Protein AF-A0AA38U4E1-F1 (afdb_monomer_lite)

Foldseek 3Di:
DLVLQVVDVVVDPPDDQDAAEAEAQDPVVLVVVVVVSVVVVVVVVCVVDDPVVNVVVVVVVVVVVVPDPDDPPPPDDPPDPSVVVVVVVDDQAPVPDDSVCPPDRDYPVVVVRRHVSNDDD

Structure (mmCIF, N/CA/C/O backbone):
data_AF-A0AA38U4E1-F1
#
_entry.id   AF-A0AA38U4E1-F1
#
loop_
_atom_site.group_PDB
_atom_site.id
_atom_site.type_symbol
_atom_site.label_atom_id
_atom_site.label_alt_id
_atom_site.label_comp_id
_atom_site.label_asym_id
_atom_site.label_entity_id
_atom_site.label_seq_id
_atom_site.pdbx_PDB_ins_code
_atom_site.Cartn_x
_atom_site.Cartn_y
_atom_site.Cartn_z
_atom_site.occupancy
_atom_site.B_iso_or_equiv
_atom_site.auth_seq_id
_atom_site.auth_comp_id
_atom_site.auth_asym_id
_atom_site.auth_atom_id
_atom_site.pdbx_PDB_model_num
ATOM 1 N N . MET A 1 1 ? -7.400 6.014 -3.407 1.00 79.94 1 MET A N 1
ATOM 2 C CA . MET A 1 1 ? -6.927 4.872 -2.595 1.00 79.94 1 MET A CA 1
ATOM 3 C C . MET A 1 1 ? -7.519 4.908 -1.194 1.00 79.94 1 MET A C 1
ATOM 5 O O . MET A 1 1 ? -8.304 4.028 -0.892 1.00 79.94 1 MET A O 1
ATOM 9 N N . LEU A 1 2 ? -7.295 5.967 -0.403 1.00 82.31 2 LEU A N 1
ATOM 10 C CA . LEU A 1 2 ? -7.730 6.046 1.005 1.00 82.31 2 LEU A CA 1
ATOM 11 C C . LEU A 1 2 ? -9.200 5.668 1.275 1.00 82.31 2 LEU A C 1
ATOM 13 O O . LEU A 1 2 ? -9.474 4.912 2.196 1.00 82.31 2 LEU A O 1
ATOM 17 N N . LEU A 1 3 ? -10.147 6.152 0.463 1.00 84.31 3 LEU A N 1
ATOM 18 C CA . LEU A 1 3 ? -11.567 5.822 0.649 1.00 84.31 3 LEU A CA 1
ATOM 19 C C . LEU A 1 3 ? -11.869 4.336 0.434 1.00 84.31 3 LEU A C 1
ATOM 21 O O . LEU A 1 3 ? -12.691 3.785 1.149 1.00 84.31 3 LEU A O 1
ATOM 25 N N . VAL A 1 4 ? -11.184 3.683 -0.507 1.00 87.75 4 VAL A N 1
ATOM 26 C CA . VAL A 1 4 ? -11.362 2.247 -0.767 1.00 87.75 4 VAL A CA 1
ATOM 27 C C . VAL A 1 4 ? -10.852 1.436 0.419 1.00 87.75 4 VAL A C 1
ATOM 29 O O . VAL A 1 4 ? -11.560 0.558 0.903 1.00 87.75 4 VAL A O 1
ATOM 32 N N . GLU A 1 5 ? -9.669 1.786 0.929 1.00 85.75 5 GLU A N 1
ATOM 33 C CA . GLU A 1 5 ? -9.106 1.167 2.132 1.00 85.75 5 GLU A CA 1
ATOM 34 C C . GLU A 1 5 ? -10.026 1.382 3.344 1.00 85.75 5 GLU A C 1
ATOM 36 O O . GLU A 1 5 ? -10.286 0.464 4.120 1.00 85.75 5 GLU A O 1
ATOM 41 N N . ARG A 1 6 ? -10.595 2.588 3.484 1.00 84.31 6 ARG A N 1
ATOM 42 C CA . ARG A 1 6 ? -11.511 2.904 4.583 1.00 84.31 6 ARG A CA 1
ATOM 43 C C . ARG A 1 6 ? -12.817 2.123 4.493 1.00 84.31 6 ARG A C 1
ATOM 45 O O . ARG A 1 6 ? -13.301 1.661 5.522 1.00 84.31 6 ARG A O 1
ATOM 52 N N . THR A 1 7 ? -13.389 1.982 3.300 1.00 86.44 7 THR A N 1
ATOM 53 C CA . THR A 1 7 ? -14.597 1.177 3.099 1.00 86.44 7 THR A CA 1
ATOM 54 C C . THR A 1 7 ? -14.336 -0.281 3.460 1.00 86.44 7 THR A C 1
ATOM 56 O O . THR A 1 7 ? -15.123 -0.838 4.214 1.00 86.44 7 THR A O 1
ATOM 59 N N . HIS A 1 8 ? -13.210 -0.865 3.030 1.00 86.31 8 HIS A N 1
ATOM 60 C CA . HIS A 1 8 ? -12.837 -2.236 3.412 1.00 86.31 8 HIS A CA 1
ATOM 61 C C . HIS A 1 8 ? -12.750 -2.405 4.937 1.00 86.31 8 HIS A C 1
ATOM 63 O O . HIS A 1 8 ? -13.398 -3.284 5.500 1.00 86.31 8 HIS A O 1
ATOM 69 N N . GLN A 1 9 ? -12.072 -1.484 5.629 1.00 83.50 9 GLN A N 1
ATOM 70 C CA . GLN A 1 9 ? -11.992 -1.487 7.097 1.00 83.50 9 GLN A CA 1
ATOM 71 C C . GLN A 1 9 ? -13.355 -1.384 7.799 1.00 83.50 9 GLN A C 1
ATOM 73 O O . GLN A 1 9 ? -13.490 -1.844 8.931 1.00 83.50 9 GLN A O 1
ATOM 78 N N . LEU A 1 10 ? -14.340 -0.727 7.178 1.00 83.38 10 LEU A N 1
ATOM 79 C CA . LEU A 1 10 ? -15.687 -0.559 7.732 1.00 83.38 10 LEU A CA 1
ATOM 80 C C . LEU A 1 10 ? -16.607 -1.745 7.419 1.00 83.38 10 LEU A C 1
ATOM 82 O O . LEU A 1 10 ? -17.450 -2.080 8.246 1.00 83.38 10 LEU A O 1
ATOM 86 N N . THR A 1 11 ? -16.461 -2.359 6.243 1.00 82.31 11 THR A N 1
ATOM 87 C CA . THR A 1 11 ? -17.247 -3.524 5.807 1.00 82.31 11 THR A CA 1
ATOM 88 C C . THR A 1 11 ? -16.757 -4.824 6.453 1.00 82.31 11 THR A C 1
ATOM 90 O O . THR A 1 11 ? -17.537 -5.756 6.609 1.00 82.31 11 THR A O 1
ATOM 93 N N . GLY A 1 12 ? -15.502 -4.874 6.906 1.00 70.88 12 GLY A N 1
ATOM 94 C CA . GLY A 1 12 ? -14.931 -6.052 7.556 1.00 70.88 12 GLY A CA 1
ATOM 95 C C . GLY A 1 12 ? -14.535 -7.151 6.564 1.00 70.88 12 GLY A C 1
ATOM 96 O O . GLY A 1 12 ? -14.515 -6.948 5.350 1.00 70.88 12 GLY A O 1
ATOM 97 N N . ASP A 1 13 ? -14.208 -8.330 7.098 1.00 72.44 13 ASP A N 1
ATOM 98 C CA . ASP A 1 13 ? -13.576 -9.451 6.375 1.00 72.44 13 ASP A CA 1
ATOM 99 C C . ASP A 1 13 ? -14.499 -10.160 5.357 1.00 72.44 13 ASP A C 1
ATOM 101 O O . ASP A 1 13 ? -14.134 -11.166 4.757 1.00 72.44 13 ASP A O 1
ATOM 105 N N . GLU A 1 14 ? -15.710 -9.639 5.136 1.00 77.38 14 GLU A N 1
ATOM 106 C CA . GLU A 1 14 ? -16.662 -10.166 4.149 1.00 77.38 14 GLU A CA 1
ATOM 107 C C . GLU A 1 14 ? -16.202 -9.937 2.701 1.00 77.38 14 GLU A C 1
ATOM 109 O O . GLU A 1 14 ? -16.715 -10.563 1.772 1.00 77.38 14 GLU A O 1
ATOM 114 N N . THR A 1 15 ? -15.230 -9.042 2.493 1.00 80.00 15 THR A N 1
ATOM 115 C CA . THR A 1 15 ? -14.697 -8.714 1.167 1.00 80.00 15 THR A CA 1
ATOM 116 C C . THR A 1 15 ? -13.175 -8.861 1.123 1.00 80.00 15 THR A C 1
ATOM 118 O O . THR A 1 15 ? -12.497 -8.507 2.092 1.00 80.00 15 THR A O 1
ATOM 121 N N . PRO A 1 16 ? -12.609 -9.366 0.008 1.00 84.94 16 PRO A N 1
ATOM 122 C CA . PRO A 1 16 ? -11.165 -9.525 -0.125 1.00 84.94 16 PRO A CA 1
ATOM 123 C C . PRO A 1 16 ? -10.455 -8.171 -0.022 1.00 84.94 16 PRO A C 1
ATOM 125 O O . PRO A 1 16 ? -10.966 -7.159 -0.517 1.00 84.94 16 PRO A O 1
ATOM 128 N N . LYS A 1 17 ? -9.262 -8.154 0.588 1.00 86.81 17 LYS A N 1
ATOM 129 C CA . LYS A 1 17 ? -8.498 -6.917 0.780 1.00 86.81 17 LYS A CA 1
ATOM 130 C C . LYS A 1 17 ? -8.181 -6.261 -0.573 1.00 86.81 17 LYS A C 1
ATOM 132 O O . LYS A 1 17 ? -7.703 -6.934 -1.494 1.00 86.81 17 LYS A O 1
ATOM 137 N N . PRO A 1 18 ? -8.422 -4.948 -0.733 1.00 89.62 18 PRO A N 1
ATOM 138 C CA . PRO A 1 18 ? -8.175 -4.270 -1.996 1.00 89.62 18 PRO A CA 1
ATOM 139 C C . PRO A 1 18 ? -6.670 -4.192 -2.303 1.00 89.62 18 PRO A C 1
ATOM 141 O O . PRO A 1 18 ? -5.894 -3.556 -1.593 1.00 89.62 18 PRO A O 1
ATOM 144 N N . LYS A 1 19 ? -6.250 -4.788 -3.424 1.00 90.25 19 LYS A N 1
ATOM 145 C CA . LYS A 1 19 ? -4.851 -4.801 -3.889 1.00 90.25 19 LYS A CA 1
ATOM 146 C C . LYS A 1 19 ? -4.482 -3.522 -4.644 1.00 90.25 19 LYS A C 1
ATOM 148 O O . LYS A 1 19 ? -4.285 -3.529 -5.858 1.00 90.25 19 LYS A O 1
ATOM 153 N N . GLN A 1 20 ? -4.466 -2.391 -3.943 1.00 92.06 20 GLN A N 1
ATOM 154 C CA . GLN A 1 20 ? -4.214 -1.084 -4.559 1.00 92.06 20 GLN A CA 1
ATOM 155 C C . GLN A 1 20 ? -2.720 -0.803 -4.734 1.00 92.06 20 GLN A C 1
ATOM 157 O O . GLN A 1 20 ? -1.947 -0.963 -3.792 1.00 92.06 20 GLN A O 1
ATOM 162 N N . ILE A 1 21 ? -2.330 -0.309 -5.911 1.00 91.75 21 ILE A N 1
ATOM 163 C CA . ILE A 1 21 ? -0.944 0.057 -6.221 1.00 91.75 21 ILE A CA 1
ATOM 164 C C . ILE A 1 21 ? -0.906 1.498 -6.732 1.00 91.75 21 ILE A C 1
ATOM 166 O O . ILE A 1 21 ? -1.605 1.846 -7.685 1.00 91.75 21 ILE A O 1
ATOM 170 N N . PHE A 1 22 ? -0.073 2.323 -6.110 1.00 93.62 22 PHE A N 1
ATOM 171 C CA . PHE A 1 22 ? 0.311 3.638 -6.600 1.00 93.62 22 PHE A CA 1
ATOM 172 C C . PHE A 1 22 ? 1.655 3.532 -7.318 1.00 93.62 22 PHE A C 1
ATOM 174 O O . PHE A 1 22 ? 2.641 3.079 -6.735 1.00 93.62 22 PHE A O 1
ATOM 181 N N . VAL A 1 23 ? 1.693 3.969 -8.577 1.00 93.06 23 VAL A N 1
ATOM 182 C CA . VAL A 1 23 ? 2.889 3.903 -9.420 1.00 93.06 23 VAL A CA 1
ATOM 183 C C . VAL A 1 23 ? 3.287 5.303 -9.856 1.00 93.06 23 VAL A C 1
ATOM 185 O O . VAL A 1 23 ? 2.467 6.066 -10.365 1.00 93.06 23 VAL A O 1
ATOM 188 N N . THR A 1 24 ? 4.564 5.630 -9.696 1.00 92.50 24 THR A N 1
ATOM 189 C CA . THR A 1 24 ? 5.154 6.887 -10.172 1.00 92.50 24 THR A CA 1
ATOM 190 C C . THR A 1 24 ? 6.538 6.641 -10.764 1.00 92.50 24 THR A C 1
ATOM 192 O O . THR A 1 24 ? 7.157 5.613 -10.519 1.00 92.50 24 THR A O 1
ATOM 195 N N . GLN A 1 25 ? 7.052 7.566 -11.569 1.00 91.06 25 GLN A N 1
ATOM 196 C CA . GLN A 1 25 ? 8.448 7.496 -12.015 1.00 91.06 25 GLN A CA 1
ATOM 197 C C . GLN A 1 25 ? 9.423 7.946 -10.919 1.00 91.06 25 GLN A C 1
ATOM 199 O O . GLN A 1 25 ? 10.564 7.499 -10.889 1.00 91.06 25 GLN A O 1
ATOM 204 N N . SER A 1 26 ? 8.985 8.827 -10.016 1.00 88.19 26 SER A N 1
ATOM 205 C CA . SER A 1 26 ? 9.852 9.417 -8.998 1.00 88.19 26 SER A CA 1
ATOM 206 C C . SER A 1 26 ? 9.829 8.609 -7.709 1.00 88.19 26 SER A C 1
ATOM 208 O O . SER A 1 26 ? 8.795 8.494 -7.052 1.00 88.19 26 SER A O 1
ATOM 210 N N . GLN A 1 27 ? 11.002 8.126 -7.307 1.00 83.88 27 GLN A N 1
ATOM 211 C CA . GLN A 1 27 ? 11.191 7.431 -6.039 1.00 83.88 27 GLN A CA 1
ATOM 212 C C . GLN A 1 27 ? 10.790 8.296 -4.837 1.00 83.88 27 GLN A C 1
ATOM 214 O O . GLN A 1 27 ? 10.071 7.839 -3.953 1.00 83.88 27 GLN A O 1
ATOM 219 N N . TYR A 1 28 ? 11.180 9.572 -4.849 1.00 83.69 28 TYR A N 1
ATOM 220 C CA . TYR A 1 28 ? 10.799 10.525 -3.809 1.00 83.69 28 TYR A CA 1
ATOM 221 C C . TYR A 1 28 ? 9.276 10.672 -3.701 1.00 83.69 28 TYR A C 1
ATOM 223 O O . TYR A 1 28 ? 8.734 10.684 -2.600 1.00 83.69 28 TYR A O 1
ATOM 231 N N . LEU A 1 29 ? 8.565 10.735 -4.834 1.00 88.31 29 LEU A N 1
ATOM 232 C CA . LEU A 1 29 ? 7.104 10.830 -4.815 1.00 88.31 29 LEU A CA 1
ATOM 233 C C . LEU A 1 29 ? 6.446 9.548 -4.300 1.00 88.31 29 LEU A C 1
ATOM 235 O O . LEU A 1 29 ? 5.446 9.648 -3.599 1.00 88.31 29 LEU A O 1
ATOM 239 N N . ALA A 1 30 ? 6.989 8.368 -4.611 1.00 87.69 30 ALA A N 1
ATOM 240 C CA . ALA A 1 30 ? 6.463 7.110 -4.081 1.00 87.69 30 ALA A CA 1
ATOM 241 C C . ALA A 1 30 ? 6.522 7.106 -2.546 1.00 87.69 30 ALA A C 1
ATOM 243 O O . ALA A 1 30 ? 5.500 6.882 -1.901 1.00 87.69 30 ALA A O 1
ATOM 244 N N . GLN A 1 31 ? 7.679 7.469 -1.979 1.00 86.12 31 GLN A N 1
ATOM 245 C CA . GLN A 1 31 ? 7.849 7.584 -0.529 1.00 86.12 31 GLN A CA 1
ATOM 246 C C . GLN A 1 31 ? 6.951 8.672 0.065 1.00 86.12 31 GLN A C 1
ATOM 248 O O . GLN A 1 31 ? 6.282 8.449 1.069 1.00 86.12 31 GLN A O 1
ATOM 253 N N . LYS A 1 32 ? 6.909 9.861 -0.547 1.00 88.00 32 LYS A N 1
ATOM 254 C CA . LYS A 1 32 ? 6.147 10.977 0.021 1.00 88.00 32 LYS A CA 1
ATOM 255 C C . LYS A 1 32 ? 4.649 10.692 0.052 1.00 88.00 32 LYS A C 1
ATOM 257 O O . LYS A 1 32 ? 3.969 11.092 0.991 1.00 88.00 32 LYS A O 1
ATOM 262 N N . VAL A 1 33 ? 4.130 10.007 -0.965 1.00 90.88 33 VAL A N 1
ATOM 263 C CA . VAL A 1 33 ? 2.719 9.613 -1.007 1.00 90.88 33 VAL A CA 1
ATOM 264 C C . VAL A 1 33 ? 2.423 8.507 0.011 1.00 90.88 33 VAL A C 1
ATOM 266 O O . VAL A 1 33 ? 1.366 8.569 0.632 1.00 90.88 33 VAL A O 1
ATOM 269 N N . GLU A 1 34 ? 3.340 7.557 0.228 1.00 89.75 34 GLU A N 1
ATOM 270 C CA . GLU A 1 34 ? 3.237 6.555 1.304 1.00 89.75 34 GLU A CA 1
ATOM 271 C C . GLU A 1 34 ? 3.139 7.233 2.682 1.00 89.75 34 GLU A C 1
ATOM 273 O O . GLU A 1 34 ? 2.188 6.992 3.420 1.00 89.75 34 GLU A O 1
ATOM 278 N N . GLU A 1 35 ? 4.044 8.171 2.986 1.00 88.38 35 GLU A N 1
ATOM 279 C CA . GLU A 1 35 ? 4.029 8.936 4.244 1.00 88.38 35 GLU A CA 1
ATOM 280 C C . GLU A 1 35 ? 2.707 9.690 4.453 1.00 88.38 35 GLU A C 1
ATOM 282 O O . GLU A 1 35 ? 2.084 9.593 5.510 1.00 88.38 35 GLU A O 1
ATOM 287 N N . LEU A 1 36 ? 2.247 10.421 3.431 1.00 90.69 36 LEU A N 1
ATOM 288 C CA . LEU A 1 36 ? 0.987 11.165 3.501 1.00 90.69 36 LEU A CA 1
ATOM 289 C C . LEU A 1 36 ? -0.219 10.236 3.665 1.00 90.69 36 LEU A C 1
ATOM 291 O O . LEU A 1 36 ? -1.188 10.586 4.341 1.00 90.69 36 LEU A O 1
ATOM 295 N N . PHE A 1 37 ? -0.185 9.059 3.041 1.00 90.94 37 PHE A N 1
ATOM 296 C CA . PHE A 1 37 ? -1.236 8.063 3.192 1.00 90.94 37 PHE A CA 1
ATOM 297 C C . PHE A 1 37 ? -1.303 7.545 4.632 1.00 90.94 37 PHE A C 1
ATOM 299 O O . PHE A 1 37 ? -2.390 7.532 5.216 1.00 90.94 37 PHE A O 1
ATOM 306 N N . ASP A 1 38 ? -0.157 7.195 5.217 1.00 88.44 38 ASP A N 1
ATOM 307 C CA . ASP A 1 38 ? -0.055 6.720 6.598 1.00 88.44 38 ASP A CA 1
ATOM 308 C C . ASP A 1 38 ? -0.508 7.784 7.606 1.00 88.44 38 ASP A C 1
ATOM 310 O O . ASP A 1 38 ? -1.218 7.473 8.568 1.00 88.44 38 ASP A O 1
ATOM 314 N N . GLU A 1 39 ? -0.127 9.046 7.396 1.00 89.00 39 GLU A N 1
ATOM 315 C CA . GLU A 1 39 ? -0.576 10.177 8.216 1.00 89.00 39 GLU A CA 1
ATOM 316 C C . GLU A 1 39 ? -2.097 10.344 8.151 1.00 89.00 39 GLU A C 1
ATOM 318 O O . GLU A 1 39 ? -2.767 10.431 9.184 1.00 89.00 39 GLU A O 1
ATOM 323 N N . LEU A 1 40 ? -2.671 10.324 6.947 1.00 88.44 40 LEU A N 1
ATOM 324 C CA . LEU A 1 40 ? -4.116 10.452 6.760 1.00 88.44 40 LEU A CA 1
ATOM 325 C C . LEU A 1 40 ? -4.881 9.273 7.369 1.00 88.44 40 LEU A C 1
ATOM 327 O O . LEU A 1 40 ? -5.916 9.477 8.010 1.00 88.44 40 LEU A O 1
ATOM 331 N N . GLN A 1 41 ? -4.380 8.047 7.214 1.00 86.12 41 GLN A N 1
ATOM 332 C CA . GLN A 1 41 ? -4.980 6.866 7.830 1.00 86.12 41 GLN A CA 1
ATOM 333 C C . GLN A 1 41 ? -4.949 6.971 9.358 1.00 86.12 41 GLN A C 1
ATOM 335 O O . GLN A 1 41 ? -5.960 6.709 10.016 1.00 86.12 41 GLN A O 1
ATOM 340 N N . GLN A 1 42 ? -3.837 7.439 9.931 1.00 85.25 42 GLN A N 1
ATOM 341 C CA . GLN A 1 42 ? -3.746 7.723 11.362 1.00 85.25 42 GLN A CA 1
ATOM 342 C C . GLN A 1 42 ? -4.783 8.765 11.792 1.00 85.25 42 GLN A C 1
ATOM 344 O O . GLN A 1 42 ? -5.544 8.491 12.719 1.00 85.25 42 GLN A O 1
ATOM 349 N N . CYS A 1 43 ? -4.900 9.897 11.094 1.00 85.94 43 CYS A N 1
ATOM 350 C CA . CYS A 1 43 ? -5.911 10.920 11.388 1.00 85.94 43 CYS A CA 1
ATOM 351 C C . CYS A 1 43 ? -7.349 10.377 11.345 1.00 85.94 43 CYS A C 1
ATOM 353 O O . CYS A 1 43 ? -8.175 10.719 12.192 1.00 85.94 43 CYS A O 1
ATOM 355 N N . LEU A 1 44 ? -7.667 9.509 10.382 1.00 83.50 44 LEU A N 1
ATOM 356 C CA . LEU A 1 44 ? -8.995 8.896 10.285 1.00 83.50 44 LEU A CA 1
ATOM 357 C C . LEU A 1 44 ? -9.270 7.922 11.435 1.00 83.50 44 LEU A C 1
ATOM 359 O O . LEU A 1 44 ? -10.379 7.901 11.981 1.00 83.50 44 LEU A O 1
ATOM 363 N N . THR A 1 45 ? -8.274 7.116 11.809 1.00 82.00 45 THR A N 1
ATOM 364 C CA . THR A 1 45 ? -8.412 6.180 12.933 1.00 82.00 45 THR A CA 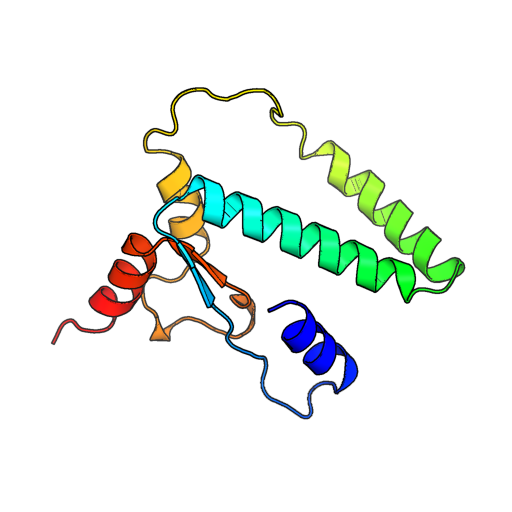1
ATOM 365 C C . THR A 1 45 ? -8.569 6.914 14.259 1.00 82.00 45 THR A C 1
ATOM 367 O O . THR A 1 45 ? -9.476 6.576 15.016 1.00 82.00 45 THR A O 1
ATOM 370 N N . THR A 1 46 ? -7.779 7.961 14.517 1.00 81.31 46 THR A N 1
ATOM 371 C CA . THR A 1 46 ? -7.883 8.765 15.747 1.00 81.31 46 THR A CA 1
ATOM 372 C C . THR A 1 46 ? -9.201 9.527 15.813 1.00 81.31 46 THR A C 1
ATOM 374 O O . THR A 1 46 ? -9.846 9.532 16.856 1.00 81.31 46 THR A O 1
ATOM 377 N N . SER A 1 47 ? -9.676 10.086 14.695 1.00 79.06 47 SER A N 1
ATOM 378 C CA . SER A 1 47 ? -10.988 10.744 14.646 1.00 79.06 47 SER A CA 1
ATOM 379 C C . SER A 1 47 ? -12.154 9.798 14.958 1.00 79.06 47 SER A C 1
ATOM 381 O O . SER A 1 47 ? -13.223 10.269 15.338 1.00 79.06 47 SER A O 1
ATOM 383 N N . SER A 1 48 ? -11.978 8.488 14.772 1.00 74.38 48 SER A N 1
ATOM 3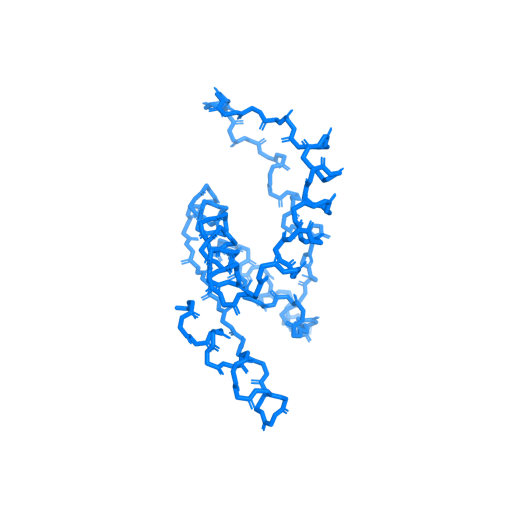84 C CA . SER A 1 48 ? -13.019 7.482 15.022 1.00 74.38 48 SER A CA 1
ATOM 385 C C . SER A 1 48 ? -12.946 6.876 16.435 1.00 74.38 48 SER A C 1
ATOM 387 O O . SER A 1 48 ? -13.782 6.043 16.779 1.00 74.38 48 SER A O 1
ATOM 389 N N . GLN A 1 49 ? -11.943 7.240 17.245 1.00 77.62 49 GLN A N 1
ATOM 390 C CA . GLN A 1 49 ? -11.682 6.642 18.559 1.00 77.62 49 GLN A CA 1
ATOM 391 C C . GLN A 1 49 ? -12.352 7.403 19.706 1.00 77.62 49 GLN A C 1
ATOM 393 O O . GLN A 1 49 ? -12.460 8.627 19.705 1.00 77.62 49 GLN A O 1
ATOM 398 N N . THR A 1 50 ? -12.759 6.659 20.736 1.00 73.81 50 THR A N 1
ATOM 399 C CA . THR A 1 50 ? -13.228 7.238 22.001 1.00 73.81 50 THR A CA 1
ATOM 400 C C . THR A 1 50 ? -12.051 7.713 22.864 1.00 73.81 50 THR A C 1
ATOM 402 O O . THR A 1 50 ? -10.923 7.243 22.723 1.00 73.81 50 THR A O 1
ATOM 405 N N . LEU A 1 51 ? -12.310 8.634 23.797 1.00 71.94 51 LEU A N 1
ATOM 406 C CA . LEU A 1 51 ? -11.298 9.248 24.675 1.00 71.94 51 LEU A CA 1
ATOM 407 C C . LEU A 1 51 ? -10.380 8.229 25.400 1.00 71.94 51 LEU A C 1
ATOM 409 O O . LEU A 1 51 ? -9.168 8.440 25.413 1.00 71.94 51 LEU A O 1
ATOM 413 N N . PRO A 1 52 ? -10.887 7.091 25.922 1.00 71.38 52 PRO A N 1
ATOM 414 C CA . PRO A 1 52 ? -10.036 6.049 26.505 1.00 71.38 52 PRO A CA 1
ATOM 415 C C . PRO A 1 52 ? -9.102 5.374 25.487 1.00 71.38 52 PRO A C 1
ATOM 417 O O . PRO A 1 52 ? -7.940 5.116 25.790 1.00 71.38 52 PRO A O 1
ATOM 420 N N . GLN A 1 53 ? -9.580 5.129 24.263 1.00 71.19 53 GLN A N 1
ATOM 421 C CA . GLN A 1 53 ? -8.786 4.506 23.196 1.00 71.19 53 GLN A CA 1
ATOM 422 C C . GLN A 1 53 ? -7.683 5.442 22.684 1.00 71.19 53 GLN A C 1
ATOM 424 O O . GLN A 1 53 ? -6.596 4.980 22.344 1.00 71.19 53 GLN A O 1
ATOM 429 N N . LEU A 1 54 ? -7.937 6.755 22.678 1.00 70.00 54 LEU A N 1
ATOM 430 C CA . LEU A 1 54 ? -6.945 7.774 22.318 1.00 70.00 54 LEU A CA 1
ATOM 431 C C . LEU A 1 54 ? -5.774 7.829 23.310 1.00 70.00 54 LEU A C 1
ATOM 433 O O . LEU A 1 54 ? -4.623 7.984 22.905 1.00 70.00 54 LEU A O 1
ATOM 437 N N . LEU A 1 55 ? -6.044 7.664 24.608 1.00 71.75 55 LEU A N 1
ATOM 438 C CA . LEU A 1 55 ? -4.995 7.647 25.633 1.00 71.75 55 LEU A CA 1
ATOM 439 C C . LEU A 1 55 ? -4.066 6.431 25.475 1.00 71.75 55 LEU A C 1
ATOM 441 O O . LEU A 1 55 ? -2.845 6.563 25.587 1.00 71.75 55 LEU A O 1
ATOM 445 N N . GLU A 1 56 ? -4.616 5.259 25.142 1.00 72.25 56 GLU A N 1
ATOM 446 C CA . GLU A 1 56 ? -3.811 4.065 24.857 1.00 72.25 56 GLU A CA 1
ATOM 447 C C . GLU A 1 56 ? -2.969 4.198 23.581 1.00 72.25 56 GLU A C 1
ATOM 449 O O . GLU A 1 56 ? -1.815 3.753 23.550 1.00 72.25 56 GLU A O 1
ATOM 454 N N . THR A 1 57 ? -3.514 4.791 22.514 1.00 66.81 57 THR A N 1
ATOM 455 C CA . THR A 1 57 ? -2.767 4.979 21.261 1.00 66.81 57 THR A CA 1
ATOM 456 C C . THR A 1 57 ? -1.657 6.013 21.417 1.00 66.81 57 THR A C 1
ATOM 458 O O . THR A 1 57 ? -0.538 5.770 20.955 1.00 66.81 57 THR A O 1
ATOM 461 N N . GLN A 1 58 ? -1.903 7.097 22.155 1.00 66.81 58 GLN A N 1
ATOM 462 C CA . GLN A 1 58 ? -0.895 8.113 22.461 1.00 66.81 58 GLN A CA 1
ATOM 463 C C . GLN A 1 58 ? 0.272 7.536 23.282 1.00 66.81 58 GLN A C 1
ATOM 465 O O . GLN A 1 58 ? 1.439 7.767 22.950 1.00 66.81 58 GLN A O 1
ATOM 470 N N . ALA A 1 59 ? -0.013 6.706 24.293 1.00 64.12 59 ALA A N 1
ATOM 471 C CA . ALA A 1 59 ? 1.015 6.040 25.099 1.00 64.12 59 ALA A CA 1
ATOM 472 C C . ALA A 1 59 ? 1.917 5.097 24.271 1.00 64.12 59 ALA A C 1
ATOM 474 O O . ALA A 1 59 ? 3.116 4.977 24.543 1.00 64.12 59 ALA A O 1
ATOM 475 N N . LYS A 1 60 ? 1.369 4.456 23.228 1.00 65.25 60 LYS A N 1
ATOM 476 C CA . LYS A 1 60 ? 2.123 3.606 22.284 1.00 65.25 60 LYS A CA 1
ATOM 477 C C . LYS A 1 60 ? 2.936 4.422 21.271 1.00 65.25 60 LYS A C 1
ATOM 479 O O . LYS A 1 60 ? 4.023 4.001 20.880 1.00 65.25 60 LYS A O 1
ATOM 484 N N . GLN A 1 61 ? 2.441 5.585 20.844 1.00 62.78 61 GLN A N 1
ATOM 485 C CA . GLN A 1 61 ? 3.135 6.461 19.889 1.00 62.78 61 GLN A CA 1
ATOM 486 C C . GLN A 1 61 ? 4.364 7.153 20.496 1.00 62.78 61 GLN A C 1
ATOM 488 O O . GLN A 1 61 ? 5.395 7.252 19.827 1.00 62.78 61 GLN A O 1
ATOM 493 N N . ILE A 1 62 ? 4.296 7.568 21.767 1.00 58.97 62 ILE A N 1
ATOM 494 C CA . ILE A 1 62 ? 5.428 8.188 22.484 1.00 58.97 62 ILE A CA 1
ATOM 495 C C . ILE A 1 62 ? 6.639 7.239 22.548 1.00 58.97 62 ILE A C 1
ATOM 497 O O . ILE A 1 62 ? 7.776 7.679 22.410 1.00 58.97 62 ILE A O 1
ATOM 501 N N . GLN A 1 63 ? 6.403 5.929 22.657 1.00 53.41 63 GLN A N 1
ATOM 502 C CA . GLN A 1 63 ? 7.462 4.911 22.671 1.00 53.41 63 GLN A CA 1
ATOM 503 C C . GLN A 1 63 ? 8.090 4.653 21.290 1.00 53.41 63 GLN A C 1
ATOM 505 O O . GLN A 1 63 ? 9.235 4.221 21.219 1.00 53.41 63 GLN A O 1
ATOM 510 N N . LYS A 1 64 ? 7.371 4.916 20.189 1.00 53.12 64 LYS A N 1
ATOM 511 C CA . LYS A 1 64 ? 7.870 4.713 18.815 1.00 53.12 64 LYS A CA 1
ATOM 512 C C . LYS A 1 64 ? 8.633 5.923 18.266 1.00 53.12 64 LYS A C 1
ATOM 514 O O . LYS A 1 64 ? 9.558 5.751 17.475 1.00 53.12 64 LYS A O 1
ATOM 519 N N . LYS A 1 65 ? 8.279 7.144 18.689 1.00 47.34 65 LYS A N 1
ATOM 520 C CA . LYS A 1 65 ? 8.920 8.389 18.218 1.00 47.34 65 LYS A CA 1
ATOM 521 C C . LYS A 1 65 ? 10.373 8.570 18.678 1.00 47.34 65 LYS A C 1
ATOM 523 O O . LYS A 1 65 ? 11.088 9.356 18.071 1.00 47.34 65 LYS A O 1
ATOM 528 N N . SER A 1 66 ? 10.845 7.821 19.675 1.00 39.34 66 SER A N 1
ATOM 529 C CA . SER A 1 66 ? 12.256 7.837 20.093 1.00 39.34 66 SER A CA 1
ATOM 530 C C . SER A 1 66 ? 13.209 7.123 19.119 1.00 39.34 66 SER A C 1
ATOM 532 O O . SER A 1 66 ? 14.420 7.219 19.296 1.00 39.34 66 SER A O 1
ATOM 534 N N . ALA A 1 67 ? 12.698 6.444 18.080 1.00 44.25 67 ALA A N 1
ATOM 535 C CA . ALA A 1 67 ? 13.500 5.671 17.122 1.00 44.25 67 ALA A CA 1
ATOM 536 C C . ALA A 1 67 ? 13.553 6.256 15.692 1.00 44.25 67 ALA A C 1
ATOM 538 O O . ALA A 1 67 ? 14.204 5.680 14.819 1.00 44.25 67 ALA A O 1
ATOM 539 N N . HIS A 1 68 ? 12.875 7.376 15.416 1.00 38.53 68 HIS A N 1
ATOM 540 C CA . HIS A 1 68 ? 12.799 7.957 14.067 1.00 38.53 68 HIS A CA 1
ATOM 541 C C . HIS A 1 68 ? 13.057 9.467 14.080 1.00 38.53 68 HIS A C 1
ATOM 543 O O . HIS A 1 68 ? 12.196 10.277 13.757 1.00 38.53 68 HIS A O 1
ATOM 549 N N . TYR A 1 69 ? 14.273 9.838 14.480 1.00 34.06 69 TYR A N 1
ATOM 550 C CA . TYR A 1 69 ? 14.822 11.173 14.259 1.00 34.06 69 TYR A CA 1
ATOM 551 C C . TYR A 1 69 ? 15.878 11.071 13.156 1.00 34.06 69 TYR A C 1
ATOM 553 O O . TYR A 1 69 ? 17.068 10.968 13.433 1.00 34.06 69 TYR A O 1
ATOM 561 N N . TYR A 1 70 ? 15.440 11.032 11.898 1.00 38.84 70 TYR A N 1
ATOM 562 C CA . TYR A 1 70 ? 16.336 11.256 10.767 1.00 38.84 70 TYR A CA 1
ATOM 563 C C . TYR A 1 70 ? 15.697 12.239 9.788 1.00 38.84 70 TYR A C 1
ATOM 565 O O . TYR A 1 70 ? 14.893 11.877 8.939 1.00 38.84 70 TYR A O 1
ATOM 573 N N . ASP A 1 71 ? 16.127 13.486 9.973 1.00 42.50 71 ASP A N 1
ATOM 574 C CA . ASP A 1 71 ? 16.586 14.377 8.912 1.00 42.50 71 ASP A CA 1
ATOM 575 C C . ASP A 1 71 ? 15.540 14.920 7.928 1.00 42.50 71 ASP A C 1
ATOM 577 O O . ASP A 1 71 ? 15.507 14.586 6.747 1.00 42.50 71 ASP A O 1
ATOM 581 N N . GLU A 1 72 ? 14.746 15.871 8.421 1.00 46.56 72 GLU A N 1
ATOM 582 C CA . GLU A 1 72 ? 13.904 16.770 7.621 1.00 46.56 72 GLU A CA 1
ATOM 583 C C . GLU A 1 72 ? 14.700 17.694 6.668 1.00 46.56 72 GLU A C 1
ATOM 585 O O . GLU A 1 72 ? 14.085 18.439 5.909 1.00 46.56 72 GLU A O 1
ATOM 590 N N . ASN A 1 73 ? 16.044 17.668 6.669 1.00 42.34 73 ASN A N 1
ATOM 591 C CA . ASN A 1 73 ? 16.870 18.630 5.928 1.00 42.34 73 ASN A CA 1
ATOM 592 C C . ASN A 1 73 ? 17.863 18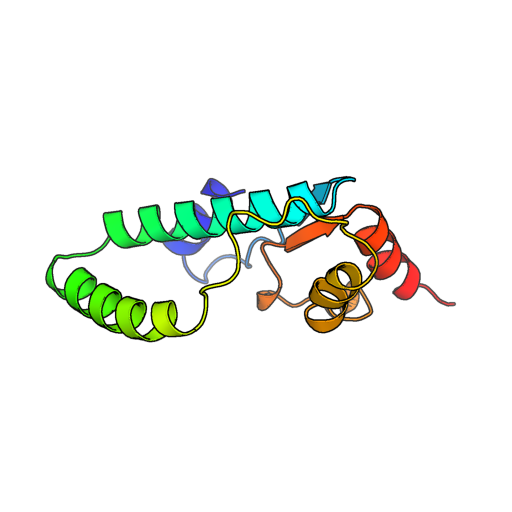.019 4.921 1.00 42.34 73 ASN A C 1
ATOM 594 O O . ASN A 1 73 ? 18.596 18.774 4.277 1.00 42.34 73 ASN A O 1
ATOM 598 N N . ASN A 1 74 ? 17.878 16.700 4.693 1.00 41.88 74 ASN A N 1
ATOM 599 C CA . ASN A 1 74 ? 18.759 16.108 3.678 1.00 41.88 74 ASN A CA 1
ATOM 600 C C . ASN A 1 74 ? 18.121 16.081 2.285 1.00 41.88 74 ASN A C 1
ATOM 602 O O . ASN A 1 74 ? 17.723 15.046 1.755 1.00 41.88 74 ASN A O 1
ATOM 606 N N . LEU A 1 75 ? 18.141 17.236 1.624 1.00 51.22 75 LEU A N 1
ATOM 607 C CA . LEU A 1 75 ? 18.060 17.342 0.161 1.00 51.22 75 LEU A CA 1
ATOM 608 C C . LEU A 1 75 ? 19.368 16.875 -0.526 1.00 51.22 75 LEU A C 1
ATOM 610 O O . LEU A 1 75 ? 19.726 17.367 -1.596 1.00 51.22 75 LEU A O 1
ATOM 614 N N . VAL A 1 76 ? 20.124 15.956 0.084 1.00 43.06 76 VAL A N 1
ATOM 615 C CA . VAL A 1 76 ? 21.457 15.550 -0.378 1.00 43.06 76 VAL A CA 1
ATOM 616 C C . VAL A 1 76 ? 21.385 14.194 -1.075 1.00 43.06 76 VAL A C 1
ATOM 618 O O . VAL A 1 76 ? 21.127 13.169 -0.455 1.00 43.06 76 VAL A O 1
ATOM 621 N N . HIS A 1 77 ? 21.627 14.239 -2.389 1.00 44.78 77 HIS A N 1
ATOM 622 C CA . HIS A 1 77 ? 22.023 13.143 -3.280 1.00 44.78 77 HIS A CA 1
ATOM 623 C C . HIS A 1 77 ? 21.384 11.775 -2.989 1.00 44.78 77 HIS A C 1
ATOM 625 O O . HIS A 1 77 ? 21.973 10.880 -2.383 1.00 44.78 77 HIS A O 1
ATOM 631 N N . ILE A 1 78 ? 20.180 11.609 -3.536 1.00 48.28 78 ILE A N 1
ATOM 632 C CA . ILE A 1 78 ? 19.461 10.345 -3.705 1.00 48.28 78 ILE A CA 1
ATOM 633 C C . ILE A 1 78 ? 20.268 9.470 -4.681 1.00 48.28 78 ILE A C 1
ATOM 635 O O . ILE A 1 78 ? 19.958 9.410 -5.866 1.00 48.28 78 ILE A O 1
ATOM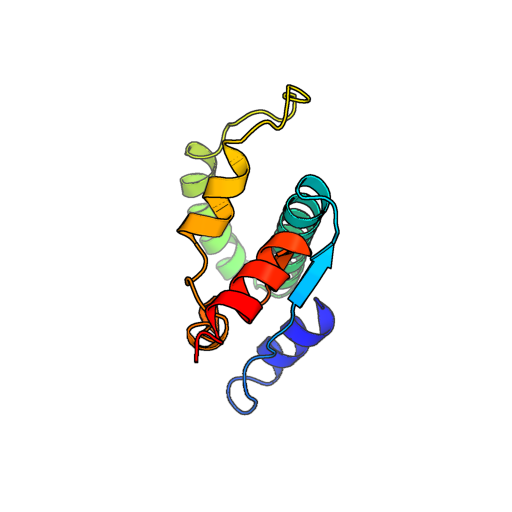 639 N N . ASN A 1 79 ? 21.357 8.853 -4.223 1.00 45.34 79 ASN A N 1
ATOM 640 C CA . ASN A 1 79 ? 22.117 7.894 -5.020 1.00 45.34 79 ASN A CA 1
ATOM 641 C C . ASN A 1 79 ? 22.175 6.540 -4.298 1.00 45.34 79 ASN A C 1
ATOM 643 O O . ASN A 1 79 ? 22.646 6.430 -3.165 1.00 45.34 79 ASN A O 1
ATOM 647 N N . ASP A 1 80 ? 21.648 5.527 -4.982 1.00 49.56 80 ASP A N 1
ATOM 648 C CA . ASP A 1 80 ? 21.789 4.074 -4.805 1.00 49.56 80 ASP A CA 1
ATOM 649 C C . ASP A 1 80 ? 21.325 3.401 -3.500 1.00 49.56 80 ASP A C 1
ATOM 651 O O . ASP A 1 80 ? 20.851 2.263 -3.542 1.00 49.56 80 ASP A O 1
ATOM 655 N N . GLN A 1 81 ? 21.371 4.047 -2.333 1.00 47.12 81 GLN A N 1
ATOM 656 C CA . GLN A 1 81 ? 21.034 3.355 -1.075 1.00 47.12 81 GLN A CA 1
ATOM 657 C C . GLN A 1 81 ? 19.528 3.214 -0.811 1.00 47.12 81 GLN A C 1
ATOM 659 O O . GLN A 1 81 ? 19.114 2.293 -0.104 1.00 47.12 81 GLN A O 1
ATOM 664 N N . GLN A 1 82 ? 18.692 4.073 -1.402 1.00 49.41 82 GLN A N 1
ATOM 665 C CA . GLN A 1 82 ? 17.236 4.010 -1.229 1.00 49.41 82 GLN A CA 1
ATOM 666 C C . GLN A 1 82 ? 16.547 2.965 -2.109 1.00 49.41 82 GLN A C 1
ATOM 668 O O . GLN A 1 82 ? 15.501 2.452 -1.714 1.00 49.41 82 GLN A O 1
ATOM 673 N N . HIS A 1 83 ? 17.135 2.594 -3.256 1.00 48.16 83 HIS A N 1
ATOM 674 C CA . HIS A 1 83 ? 16.635 1.478 -4.072 1.00 48.16 83 HIS A CA 1
ATOM 675 C C . HIS A 1 83 ? 16.487 0.218 -3.196 1.00 48.16 83 HIS A C 1
ATOM 677 O O . HIS A 1 83 ? 15.458 -0.445 -3.190 1.00 48.16 83 HIS A O 1
ATOM 683 N N . ASN A 1 84 ? 17.450 0.021 -2.292 1.00 49.72 84 ASN A N 1
ATOM 684 C CA . ASN A 1 84 ? 17.540 -1.099 -1.363 1.00 49.72 84 ASN A CA 1
ATOM 685 C C . ASN A 1 84 ? 16.445 -1.140 -0.269 1.00 49.72 84 ASN A C 1
ATOM 687 O O . ASN A 1 84 ? 16.276 -2.174 0.375 1.00 49.72 84 ASN A O 1
ATOM 691 N N . ARG A 1 85 ? 15.704 -0.051 -0.002 1.00 51.50 85 ARG A N 1
ATOM 692 C CA . ARG A 1 85 ? 14.649 -0.061 1.035 1.00 51.50 85 ARG A CA 1
ATOM 693 C C . ARG A 1 85 ? 13.419 -0.841 0.566 1.00 51.50 85 ARG A C 1
ATOM 695 O O . ARG A 1 85 ? 12.931 -1.688 1.313 1.00 51.50 85 ARG A O 1
ATOM 702 N N . TRP A 1 86 ? 12.952 -0.592 -0.658 1.00 54.91 86 TRP A N 1
ATOM 703 C CA . TRP A 1 86 ? 11.824 -1.332 -1.234 1.00 54.91 86 TRP A CA 1
ATOM 704 C C . TRP A 1 86 ? 12.225 -2.753 -1.626 1.00 54.91 86 TRP A C 1
ATOM 706 O O . TRP A 1 86 ? 11.476 -3.678 -1.326 1.00 54.91 86 TRP A O 1
ATOM 716 N N . SER A 1 87 ? 13.438 -2.958 -2.159 1.00 53.50 87 SER A N 1
ATOM 717 C CA . SER A 1 87 ? 13.946 -4.304 -2.485 1.00 53.50 87 SER A CA 1
ATOM 718 C C . SER A 1 87 ? 14.034 -5.236 -1.272 1.00 53.50 87 SER A C 1
ATOM 720 O O . SER A 1 87 ? 13.975 -6.447 -1.427 1.00 53.50 87 SER A O 1
ATOM 722 N N . LYS A 1 88 ? 14.198 -4.691 -0.058 1.00 57.78 88 LYS A N 1
ATOM 723 C CA . LYS A 1 88 ? 14.230 -5.482 1.185 1.00 57.78 88 LYS A CA 1
ATOM 724 C C . LYS A 1 88 ? 12.847 -5.789 1.754 1.00 57.78 88 LYS A C 1
ATOM 726 O O . LYS A 1 88 ? 12.730 -6.708 2.559 1.00 57.78 88 LYS A O 1
ATOM 731 N N . ARG A 1 89 ? 11.830 -4.992 1.410 1.00 64.88 89 ARG A N 1
ATOM 732 C CA . ARG A 1 89 ? 10.456 -5.147 1.916 1.00 64.88 89 ARG A CA 1
ATOM 733 C C . ARG A 1 89 ? 9.545 -5.899 0.955 1.00 64.88 89 ARG A C 1
ATOM 735 O O . ARG A 1 89 ? 8.554 -6.455 1.410 1.00 64.88 89 ARG A O 1
ATOM 742 N N . LEU A 1 90 ? 9.853 -5.891 -0.340 1.00 78.88 90 LEU A N 1
ATOM 743 C CA . LEU A 1 90 ? 9.020 -6.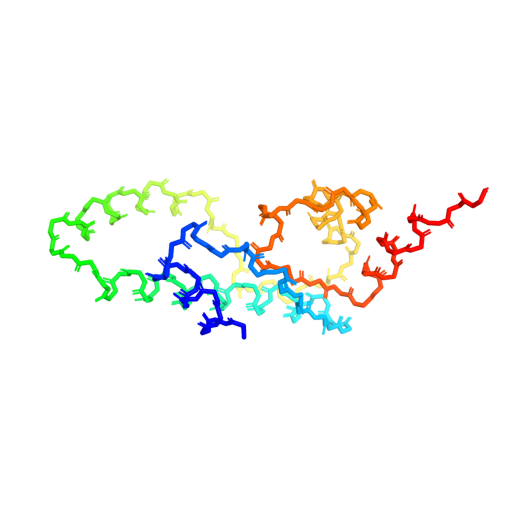503 -1.366 1.00 78.88 90 LEU A CA 1
ATOM 744 C C . LEU A 1 90 ? 9.608 -7.842 -1.829 1.00 78.88 90 LEU A C 1
ATOM 746 O O . LEU A 1 90 ? 10.827 -7.947 -1.982 1.00 78.88 90 LEU A O 1
ATOM 750 N N . PRO A 1 91 ? 8.758 -8.855 -2.072 1.00 82.12 91 PRO A N 1
ATOM 751 C CA . PRO A 1 91 ? 9.160 -10.101 -2.711 1.00 82.12 91 PRO A CA 1
ATOM 752 C C . PRO A 1 91 ? 9.816 -9.881 -4.078 1.00 82.12 91 PRO A C 1
ATOM 754 O O . PRO A 1 91 ? 9.691 -8.821 -4.688 1.00 82.12 91 PRO A O 1
ATOM 757 N N . LEU A 1 92 ? 10.485 -10.912 -4.598 1.00 79.81 92 LEU A N 1
ATOM 758 C CA . LEU A 1 92 ? 11.165 -10.831 -5.896 1.00 79.81 92 LEU A CA 1
ATOM 759 C C . LEU A 1 92 ? 10.183 -10.866 -7.071 1.00 79.81 92 LEU A C 1
ATOM 761 O O . LEU A 1 92 ? 10.517 -10.390 -8.161 1.00 79.81 92 LEU A O 1
ATOM 765 N N . LYS A 1 93 ? 8.996 -11.444 -6.858 1.00 83.75 93 LYS A N 1
ATOM 766 C CA . LYS A 1 93 ? 7.978 -11.669 -7.886 1.00 83.75 93 LYS A CA 1
ATOM 767 C C . LYS A 1 93 ? 6.633 -11.097 -7.476 1.00 83.75 93 LYS A C 1
ATOM 769 O O . LYS A 1 93 ? 6.244 -11.141 -6.312 1.00 83.75 93 LYS A O 1
ATOM 774 N N . TYR A 1 94 ? 5.866 -10.661 -8.469 1.00 84.88 94 TYR A N 1
ATOM 775 C CA . TYR A 1 94 ? 4.501 -10.190 -8.260 1.00 84.88 94 TYR A CA 1
ATOM 776 C C . TYR A 1 94 ? 3.589 -11.279 -7.667 1.00 84.88 94 TYR A C 1
ATOM 778 O O . TYR A 1 94 ? 2.741 -10.987 -6.831 1.00 84.88 94 TYR A O 1
ATOM 786 N N . SER A 1 95 ? 3.790 -12.545 -8.048 1.00 85.88 95 SER A N 1
ATOM 787 C CA . SER A 1 95 ? 3.004 -13.685 -7.548 1.00 85.88 95 SER A CA 1
ATOM 788 C C . SER A 1 95 ? 3.172 -13.959 -6.051 1.00 85.88 95 SER A C 1
ATOM 790 O O . SER A 1 95 ? 2.355 -14.663 -5.469 1.00 85.88 95 SER A O 1
ATOM 792 N N . GLU A 1 96 ? 4.232 -13.440 -5.436 1.00 86.94 96 GLU A N 1
ATOM 793 C CA . GLU A 1 96 ? 4.536 -13.619 -4.012 1.00 86.94 96 GLU A CA 1
ATOM 794 C C . GLU A 1 96 ? 3.939 -12.492 -3.149 1.00 86.94 96 GLU A C 1
ATOM 796 O O . GLU A 1 96 ? 4.068 -12.508 -1.924 1.00 86.94 96 GLU A O 1
ATOM 801 N N . LEU A 1 97 ? 3.271 -11.510 -3.768 1.00 88.75 97 LEU A N 1
ATOM 802 C CA . LEU A 1 97 ? 2.587 -10.440 -3.050 1.00 88.75 97 LEU A CA 1
ATOM 803 C C . LEU A 1 97 ? 1.294 -10.952 -2.410 1.00 88.75 97 LEU A C 1
ATOM 805 O O . LEU A 1 97 ? 0.311 -11.288 -3.076 1.00 88.75 97 LEU A O 1
ATOM 809 N N . HIS A 1 98 ? 1.299 -10.928 -1.086 1.00 88.44 98 HIS A N 1
ATOM 810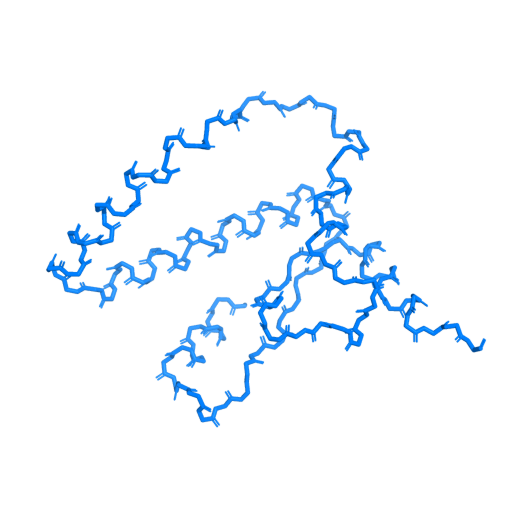 C CA . HIS A 1 98 ? 0.154 -11.194 -0.224 1.00 88.44 98 HIS A CA 1
ATOM 811 C C . HIS A 1 98 ? -0.519 -9.893 0.237 1.00 88.44 98 HIS A C 1
ATOM 813 O O . HIS A 1 98 ? 0.000 -8.795 0.018 1.00 88.44 98 HIS A O 1
ATOM 819 N N . ASP A 1 99 ? -1.672 -10.020 0.884 1.00 88.31 99 ASP A N 1
ATOM 820 C CA . ASP A 1 99 ? -2.536 -8.910 1.283 1.00 88.31 99 ASP A CA 1
ATOM 821 C C . ASP A 1 99 ? -1.839 -7.899 2.218 1.00 88.31 99 ASP A C 1
ATOM 823 O O . ASP A 1 99 ? -2.150 -6.706 2.180 1.00 88.31 99 ASP A O 1
ATOM 827 N N . GLU A 1 100 ? -0.843 -8.311 3.007 1.00 86.94 100 GLU A N 1
ATOM 828 C CA . GLU A 1 100 ? -0.046 -7.420 3.863 1.00 86.94 100 GLU A CA 1
ATOM 829 C C . GLU A 1 100 ? 0.814 -6.402 3.101 1.00 86.94 100 GLU A C 1
ATOM 831 O O . GLU A 1 100 ? 1.181 -5.377 3.672 1.00 86.94 100 GLU A O 1
ATOM 836 N N . HIS A 1 101 ? 1.102 -6.638 1.819 1.00 87.94 101 HIS A N 1
ATOM 837 C CA . HIS A 1 101 ? 1.910 -5.727 0.999 1.00 87.94 101 HIS A CA 1
ATOM 838 C C . HIS A 1 101 ? 1.103 -4.550 0.443 1.00 87.94 101 HIS A C 1
ATOM 840 O O . HIS A 1 101 ? 1.673 -3.645 -0.166 1.00 87.94 101 HIS A O 1
ATOM 846 N N . PHE A 1 102 ? -0.222 -4.578 0.606 1.00 89.69 102 PHE A N 1
ATOM 847 C CA . PHE A 1 102 ? -1.122 -3.553 0.097 1.00 89.69 102 PHE A CA 1
ATOM 848 C C . PHE A 1 102 ? -1.634 -2.648 1.230 1.00 89.69 102 PHE A C 1
ATOM 850 O O . PHE A 1 102 ? -1.919 -3.150 2.326 1.00 89.69 102 PHE A O 1
ATOM 857 N N . PRO A 1 103 ? -1.816 -1.340 0.972 1.00 91.25 103 PRO A N 1
ATOM 858 C CA . PRO A 1 103 ? -1.580 -0.645 -0.301 1.00 91.25 103 PRO A CA 1
ATOM 859 C C . PRO A 1 103 ? -0.088 -0.442 -0.613 1.00 91.25 103 PRO A C 1
ATOM 861 O O . PRO A 1 103 ? 0.705 -0.148 0.274 1.00 91.25 103 PRO A O 1
ATOM 864 N N . LEU A 1 104 ? 0.284 -0.585 -1.889 1.00 91.19 104 LEU A N 1
ATOM 865 C CA . LEU A 1 104 ? 1.678 -0.532 -2.336 1.00 91.19 104 LEU A CA 1
ATOM 866 C C . LEU A 1 104 ? 1.998 0.802 -3.023 1.00 91.19 104 LEU A C 1
ATOM 868 O O . LEU A 1 104 ? 1.298 1.195 -3.956 1.00 91.19 104 LEU A O 1
ATOM 872 N N . PHE A 1 105 ? 3.089 1.455 -2.624 1.00 91.62 105 PHE A N 1
ATOM 873 C CA . PHE A 1 105 ? 3.618 2.671 -3.250 1.00 91.62 105 PHE A CA 1
ATOM 874 C C . PHE A 1 105 ? 4.993 2.368 -3.832 1.00 91.62 105 PHE A C 1
ATOM 876 O O . PHE A 1 105 ? 5.913 2.001 -3.105 1.00 91.62 105 PHE A O 1
ATOM 883 N N . ILE A 1 106 ? 5.124 2.455 -5.153 1.00 90.12 106 ILE A N 1
ATOM 884 C CA . ILE A 1 106 ? 6.280 1.893 -5.851 1.00 90.12 106 ILE A CA 1
ATOM 885 C C . ILE A 1 106 ? 6.613 2.682 -7.121 1.00 90.12 106 ILE A C 1
ATOM 887 O O . ILE A 1 106 ? 5.770 3.393 -7.680 1.00 90.12 106 ILE A O 1
ATOM 891 N N . THR A 1 107 ? 7.859 2.579 -7.587 1.00 90.50 107 THR A N 1
ATOM 892 C CA . THR A 1 107 ? 8.245 3.186 -8.859 1.00 90.50 107 THR A CA 1
ATOM 893 C C . THR A 1 107 ? 7.863 2.314 -10.053 1.00 90.50 107 THR A C 1
ATOM 895 O O . THR A 1 107 ? 7.748 1.094 -9.948 1.00 90.50 107 THR A O 1
ATOM 898 N N . PHE A 1 108 ? 7.712 2.922 -11.230 1.00 89.88 108 PHE A N 1
ATOM 899 C CA . PHE A 1 108 ? 7.464 2.180 -12.468 1.00 89.88 108 PHE A CA 1
ATOM 900 C C . PHE A 1 108 ? 8.547 1.123 -12.742 1.00 89.88 108 PHE A C 1
ATOM 902 O O . PHE A 1 108 ? 8.226 -0.003 -13.110 1.00 89.88 108 PHE A O 1
ATOM 909 N N . ASN A 1 109 ? 9.820 1.460 -12.516 1.00 87.00 109 ASN A N 1
ATOM 910 C CA . ASN A 1 109 ? 10.933 0.546 -12.764 1.00 87.00 109 ASN A CA 1
ATOM 911 C C . ASN A 1 109 ? 10.899 -0.682 -11.837 1.00 87.00 109 ASN A C 1
ATOM 913 O O . ASN A 1 109 ? 11.145 -1.811 -12.268 1.00 87.00 109 ASN A O 1
ATOM 917 N N . ASP A 1 110 ? 10.530 -0.478 -10.574 1.00 86.12 110 ASP A N 1
ATOM 918 C CA . ASP A 1 110 ? 10.406 -1.564 -9.600 1.00 86.12 110 ASP A CA 1
ATOM 919 C C . ASP A 1 110 ? 9.196 -2.457 -9.917 1.00 86.12 110 ASP A C 1
ATOM 921 O O . ASP A 1 110 ? 9.287 -3.681 -9.827 1.00 86.12 110 ASP A O 1
ATOM 925 N N . VAL A 1 111 ? 8.082 -1.871 -10.379 1.00 88.50 111 VAL A N 1
ATOM 926 C CA . VAL A 1 111 ? 6.920 -2.634 -10.872 1.00 88.50 111 VAL A CA 1
ATOM 927 C C . VAL A 1 111 ? 7.309 -3.499 -12.063 1.00 88.50 111 VAL A C 1
ATOM 929 O O . VAL A 1 111 ? 6.976 -4.684 -12.092 1.00 88.50 111 VAL A O 1
ATOM 932 N N . CYS A 1 112 ? 8.041 -2.938 -13.028 1.00 87.38 112 CYS A N 1
ATOM 933 C CA . CYS A 1 112 ? 8.578 -3.709 -14.143 1.00 87.38 112 CYS A CA 1
ATOM 934 C C . CYS A 1 112 ? 9.426 -4.875 -13.633 1.00 87.38 112 CYS A C 1
ATOM 936 O O . CYS A 1 112 ? 9.203 -6.004 -14.051 1.00 87.38 112 CYS A O 1
ATOM 938 N N . THR A 1 113 ? 10.330 -4.636 -12.686 1.00 86.00 113 THR A N 1
ATOM 939 C CA . THR A 1 113 ? 11.179 -5.687 -12.107 1.00 86.00 113 THR A CA 1
ATOM 940 C C . THR A 1 113 ? 10.348 -6.809 -11.470 1.00 86.00 113 THR A C 1
ATOM 942 O O . THR A 1 113 ? 10.574 -7.979 -11.775 1.00 86.00 113 THR A O 1
ATOM 945 N N . LEU A 1 114 ? 9.326 -6.478 -10.672 1.00 85.62 114 LEU A N 1
ATOM 946 C CA . LEU A 1 114 ? 8.415 -7.460 -10.061 1.00 85.62 114 LEU A CA 1
ATOM 947 C C . LEU A 1 114 ? 7.664 -8.305 -11.099 1.00 85.62 114 LEU A C 1
ATOM 949 O O . LEU A 1 114 ? 7.505 -9.518 -10.929 1.00 85.62 114 LEU A O 1
ATOM 953 N N . ILE A 1 115 ? 7.187 -7.672 -12.172 1.00 86.25 115 ILE A N 1
ATOM 954 C CA . ILE A 1 115 ? 6.425 -8.345 -13.230 1.00 86.25 115 ILE A CA 1
ATOM 955 C C . ILE A 1 115 ? 7.349 -9.199 -14.102 1.00 86.25 115 ILE A C 1
ATOM 957 O O . ILE A 1 115 ? 7.036 -10.356 -14.373 1.00 86.25 115 ILE A O 1
ATOM 961 N N . PHE A 1 116 ? 8.500 -8.673 -14.518 1.00 80.62 116 PHE A N 1
ATOM 962 C CA . PHE A 1 116 ? 9.429 -9.390 -15.392 1.00 80.62 116 PHE A CA 1
ATOM 963 C C . PHE A 1 116 ? 10.113 -10.560 -14.679 1.00 80.62 116 PHE A C 1
ATOM 965 O O . PHE A 1 116 ? 10.255 -11.624 -15.276 1.00 80.62 116 PHE A O 1
ATOM 972 N N . ASN A 1 117 ? 10.406 -10.450 -13.380 1.00 70.56 117 ASN A N 1
ATOM 973 C CA . ASN A 1 117 ? 10.867 -11.592 -12.577 1.00 70.56 117 ASN A CA 1
ATOM 974 C C . ASN A 1 117 ? 9.807 -12.700 -12.428 1.00 70.56 117 ASN A C 1
ATOM 976 O O . ASN A 1 117 ? 10.131 -13.820 -12.027 1.00 70.56 117 ASN A O 1
ATOM 980 N N . SER A 1 118 ? 8.540 -12.407 -12.742 1.00 58.94 118 SER A N 1
ATOM 981 C CA . SER A 1 118 ? 7.447 -13.384 -12.709 1.00 58.94 118 SER A CA 1
ATOM 982 C C . SER A 1 118 ? 7.359 -14.236 -13.985 1.00 58.94 118 SER A C 1
ATOM 984 O O . SER A 1 118 ? 6.613 -15.208 -13.988 1.00 58.94 118 SER A O 1
ATOM 986 N N . ASN A 1 119 ? 8.137 -13.927 -15.035 1.00 49.47 119 ASN A N 1
ATOM 987 C CA . ASN A 1 119 ? 8.198 -14.689 -16.288 1.00 49.47 119 ASN A CA 1
ATOM 988 C C . ASN A 1 119 ? 9.647 -14.865 -16.765 1.00 49.47 119 ASN A C 1
ATOM 990 O O . ASN A 1 119 ? 10.125 -14.149 -17.643 1.00 49.47 119 ASN A O 1
ATOM 994 N N . ILE A 1 120 ? 10.325 -15.872 -16.222 1.00 45.88 120 ILE A N 1
ATOM 995 C CA . ILE A 1 120 ? 11.377 -16.573 -16.960 1.00 45.88 120 ILE A CA 1
ATOM 996 C C . ILE A 1 120 ? 10.755 -17.920 -17.330 1.00 45.88 120 ILE A C 1
ATOM 998 O O . ILE A 1 120 ? 10.397 -18.685 -16.434 1.00 45.88 120 ILE A O 1
ATOM 1002 N N . PHE A 1 121 ? 10.528 -18.119 -18.632 1.00 43.34 121 PHE A N 1
ATOM 1003 C CA . PHE A 1 121 ? 10.167 -19.408 -19.227 1.00 43.34 121 PHE A CA 1
ATOM 1004 C C . PHE A 1 121 ? 11.237 -20.464 -18.938 1.00 43.34 121 PHE A C 1
ATOM 1006 O O . PHE A 1 121 ? 12.434 -20.093 -18.944 1.00 43.34 121 PHE A O 1
#

pLDDT: mean 74.14, std 17.24, range [34.06, 93.62]

Sequence (121 aa):
MLLVERTHQLTGDETPKPKQIFVTQSQYLAQKVEELFDELQQCLTTSSQTLPQLLETQAKQIQKKSAHYYDENNLVHINDQQHNRWSKRLPLKYSELHDEHFPLFITFNDVCTLIFNSNIF

Radius of gyration: 17.18 Å; chains: 1; bounding box: 39×38×46 Å

Secondary structure (DSSP, 8-state):
-HHHHHHHHHH-TTSPPP--EEEES-HHHHHHHHHHHHHHHHHHHHHTS-HHHHHHHHHHHHHHGGG----TT------STTHHHHHHHS-SSGGG--GGG-SEEEEHHHHHHHHHTT---

Organism: NCBI:txid153919